Protein AF-A0A933J5Y5-F1 (afdb_monomer)

Radius of gyration: 17.49 Å; Cα contacts (8 Å, |Δi|>4): 242; chains: 1; bounding box: 45×33×48 Å

Sequence (173 aa):
MPFQEYDYITLGGTEFLDILDLAWIDRKLVLRVQSYETDAKRYQLAKQNELNLQTKGIAFHLVEGDIFDYQRQSCGKHIYFIDLEGTCRPKEYVPLFRNWFQQNIIRPNDFLLITSYLGRNPGWEKVLEPFDAEFRLLRLTSFVEKRKVYKRAHPLFVLHQALLKAGLEDELK

Secondary structure (DSSP, 8-state):
-----EEEEEE-SSTHHHHHHHHHH-GGGGSEEEEEE-SHHHHHHHHHHHHHHHHTT-EEEEEES-GGG-----SSEEEEEEEEES---HHHHHHHHHHHHHTTSS-TT-EEEEEEE-SS---HHHHHGGGHHHHHHTT--SHHHHHHHHHHHHHHHHHHHHHHHHT-GGGG-

Foldseek 3Di:
DPDLAEAEEEEFQPCLVVLVVVCVVPVSHQLHYEYEYQDPVSLVNRVVCCVVCVVVNGHYHYDNHDSLVDDDPDPHAYEYAAEAEAACFLVPCLVSLLVCVLNVVDDPPHHYHYHYDHPPCPDLCVNQVSCVVVCVVVVPDDSVVSVVCSVPCRVVSSNCSSCVVNVNPVVVD

Mean predicted aligned error: 5.25 Å

Nearest PDB structures (foldseek):
  3axs-assembly1_A  TM=5.925E-01  e=1.251E-02  Aquifex aeolicus
  6jlz-assembly1_D  TM=4.809E-01  e=8.742E-02  Schizosaccharomyces pombe 972h-
  5hto-assembly1_A  TM=4.429E-01  e=8.211E-02  Plasmodium vivax
  3gvi-assembly2_E  TM=4.511E-01  e=2.539E-01  Brucella abortus 2308
  6j9t-assembly1_A-2  TM=4.153E-01  e=1.667E+00  Lacticaseibacillus casei DSM 20011 = JCM 1134 = ATCC 393

Solvent-accessible surface area (backbone atoms only — not comparable to full-atom values): 9778 Å² total; per-residue (Å²): 125,87,79,78,55,32,39,24,37,29,51,50,47,70,50,64,59,57,51,51,54,44,37,70,76,44,49,60,55,39,43,33,31,40,28,17,23,73,52,71,69,42,38,56,5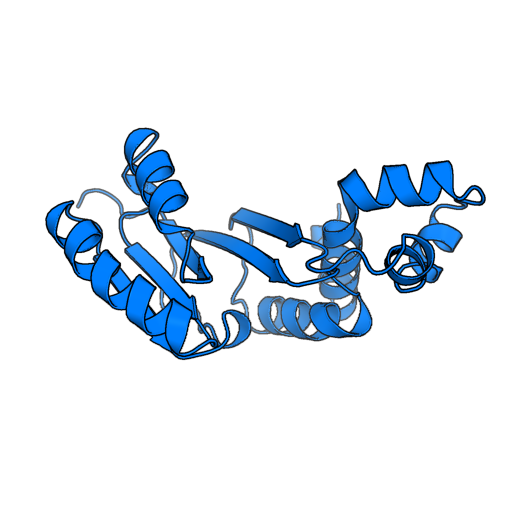1,33,60,64,48,41,59,63,39,44,78,70,70,24,50,66,45,84,42,86,35,60,57,88,73,67,72,73,87,68,92,62,36,40,37,38,41,44,76,38,80,35,68,70,39,42,89,69,46,19,63,54,50,18,47,32,50,70,67,58,52,58,54,93,85,44,46,81,47,75,48,59,41,58,79,76,80,76,49,70,64,73,68,44,58,72,45,51,69,60,35,53,76,70,67,52,82,51,71,68,55,48,53,57,48,44,80,74,41,41,60,54,58,22,51,54,52,10,32,52,74,52,72,42,60,76,79,75,112

pLDDT: mean 88.27, std 8.83, range [40.0, 97.25]

Structure (mmCIF, N/CA/C/O backbone):
data_AF-A0A933J5Y5-F1
#
_entry.id   AF-A0A933J5Y5-F1
#
loop_
_atom_site.group_PDB
_atom_site.id
_atom_site.type_symbol
_atom_site.label_atom_id
_atom_site.label_alt_id
_atom_site.label_comp_id
_atom_site.label_asym_id
_atom_site.label_entity_id
_atom_site.label_seq_id
_atom_site.pdbx_PDB_ins_code
_atom_site.Cartn_x
_atom_site.Cartn_y
_atom_site.Cartn_z
_atom_site.occupancy
_atom_site.B_iso_or_equiv
_atom_site.auth_seq_id
_atom_site.auth_comp_id
_atom_site.auth_asym_id
_atom_site.auth_atom_id
_atom_site.pdbx_PDB_model_num
ATOM 1 N N . MET A 1 1 ? -28.187 -1.640 15.068 1.00 40.00 1 MET A N 1
ATOM 2 C CA . MET A 1 1 ? -26.860 -1.060 15.375 1.00 40.00 1 MET A CA 1
ATOM 3 C C . MET A 1 1 ? -26.464 -0.198 14.188 1.00 40.00 1 MET A C 1
ATOM 5 O O . MET A 1 1 ? -26.772 -0.630 13.081 1.00 40.00 1 MET A O 1
ATOM 9 N N . PRO A 1 2 ? -25.875 1.000 14.346 1.00 48.16 2 PRO A N 1
ATOM 10 C CA . PRO A 1 2 ? -25.361 1.704 13.179 1.00 48.16 2 PRO A CA 1
ATOM 11 C C . PRO A 1 2 ? -24.244 0.830 12.597 1.00 48.16 2 PRO A C 1
ATOM 13 O O . PRO A 1 2 ? -23.324 0.445 13.313 1.00 48.16 2 PRO A O 1
ATOM 16 N N . PHE A 1 3 ? -24.420 0.405 11.348 1.00 48.50 3 PHE A N 1
ATOM 17 C CA . PHE A 1 3 ? -23.543 -0.545 10.674 1.00 48.50 3 PHE A CA 1
ATOM 18 C C . PHE A 1 3 ? -22.126 0.029 10.613 1.00 48.50 3 PHE A C 1
ATOM 20 O O . PHE A 1 3 ? -21.892 1.048 9.963 1.00 48.50 3 PHE A O 1
ATOM 27 N N . GLN A 1 4 ? -21.198 -0.610 11.325 1.00 61.66 4 GLN A N 1
ATOM 28 C CA . GLN A 1 4 ? -19.776 -0.384 11.134 1.00 61.66 4 GLN A CA 1
ATOM 29 C C . GLN A 1 4 ? -19.416 -0.980 9.771 1.00 61.66 4 GLN A C 1
ATOM 31 O O . GLN A 1 4 ? -19.513 -2.193 9.595 1.00 61.66 4 GLN A O 1
ATOM 36 N N . GLU A 1 5 ? -19.079 -0.136 8.799 1.00 73.25 5 GLU A N 1
ATOM 37 C CA . GLU A 1 5 ? -18.866 -0.604 7.427 1.00 73.25 5 GLU A CA 1
ATOM 38 C C . GLU A 1 5 ? -17.386 -0.876 7.122 1.00 73.25 5 GLU A C 1
ATOM 40 O O . GLU A 1 5 ? -17.095 -1.820 6.386 1.00 73.25 5 GLU A O 1
ATOM 45 N N . TYR A 1 6 ? -16.467 -0.121 7.744 1.00 86.44 6 TYR A N 1
ATOM 46 C CA . TYR A 1 6 ? -15.037 -0.169 7.433 1.00 86.44 6 TYR A CA 1
ATOM 47 C C . TYR A 1 6 ? -14.139 -0.257 8.678 1.00 86.44 6 TYR A C 1
ATOM 49 O O . TYR A 1 6 ? -14.444 0.327 9.723 1.00 86.44 6 TYR A O 1
ATOM 57 N N . ASP A 1 7 ? -13.023 -0.975 8.537 1.00 91.44 7 ASP A N 1
ATOM 58 C CA . ASP A 1 7 ? -11.825 -0.855 9.374 1.00 91.44 7 ASP A CA 1
ATOM 59 C C . ASP A 1 7 ? -10.720 -0.159 8.555 1.00 91.44 7 ASP A C 1
ATOM 61 O O . ASP A 1 7 ? -10.432 -0.554 7.422 1.00 91.44 7 ASP A O 1
ATOM 65 N N . TYR A 1 8 ? -10.107 0.885 9.110 1.00 93.31 8 TYR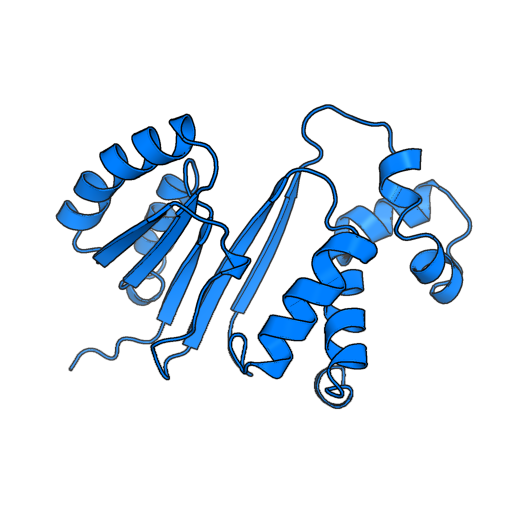 A N 1
ATOM 66 C CA . TYR A 1 8 ? -9.063 1.667 8.446 1.00 93.31 8 TYR A CA 1
ATOM 67 C C . TYR A 1 8 ? -7.683 1.234 8.942 1.00 93.31 8 TYR A C 1
ATOM 69 O O . TYR A 1 8 ? -7.361 1.399 10.119 1.00 93.31 8 TYR A O 1
ATOM 77 N N . ILE A 1 9 ? -6.866 0.669 8.060 1.00 94.50 9 ILE A N 1
ATOM 78 C CA . ILE A 1 9 ? -5.537 0.143 8.376 1.00 94.50 9 ILE A CA 1
ATOM 79 C C . ILE A 1 9 ? -4.498 1.047 7.724 1.00 94.50 9 ILE A C 1
ATOM 81 O O . ILE A 1 9 ? -4.528 1.241 6.511 1.00 94.50 9 ILE A O 1
ATOM 85 N N . THR A 1 10 ? -3.587 1.607 8.514 1.00 93.38 10 THR A N 1
ATOM 86 C CA . THR A 1 10 ? -2.637 2.614 8.029 1.00 93.38 10 THR A CA 1
ATOM 87 C C . THR A 1 10 ? -1.261 2.483 8.664 1.00 93.38 10 THR A C 1
ATOM 89 O O . THR A 1 10 ? -1.095 1.817 9.685 1.00 93.38 10 THR A O 1
ATOM 92 N N . LEU A 1 11 ? -0.266 3.135 8.070 1.00 88.50 11 LEU A N 1
ATOM 93 C CA . LEU A 1 11 ? 0.990 3.452 8.746 1.00 88.50 11 LEU A CA 1
ATOM 94 C C . LEU A 1 11 ? 0.781 4.646 9.699 1.00 88.50 11 LEU A C 1
ATOM 96 O O . LEU A 1 11 ? -0.272 5.292 9.658 1.00 88.50 11 LEU A O 1
ATOM 100 N N . GLY A 1 12 ? 1.685 4.818 10.661 1.00 75.44 12 GLY A N 1
ATOM 101 C CA . GLY A 1 12 ? 1.582 5.778 11.757 1.00 75.44 12 GLY A CA 1
ATOM 102 C C . GLY A 1 12 ? 2.599 6.908 11.686 1.00 75.44 12 GLY A C 1
ATOM 103 O O . GLY A 1 12 ? 3.592 6.838 10.981 1.00 75.44 12 GLY A O 1
ATOM 104 N N . GLY A 1 13 ? 2.338 7.974 12.446 1.00 63.16 13 GLY A N 1
ATOM 105 C CA . GLY A 1 13 ? 3.221 9.124 12.663 1.00 63.16 13 GLY A CA 1
ATOM 106 C C . GLY A 1 13 ? 2.657 10.448 12.143 1.00 63.16 13 GLY A C 1
ATOM 107 O O . GLY A 1 13 ? 2.637 11.431 12.888 1.00 63.16 13 GLY A O 1
ATOM 108 N N . THR A 1 14 ? 2.158 10.482 10.903 1.00 58.69 14 THR A N 1
ATOM 109 C CA . THR A 1 14 ? 1.770 11.729 10.204 1.00 58.69 14 THR A CA 1
ATOM 110 C C . THR A 1 14 ? 0.381 11.698 9.569 1.00 58.69 14 THR A C 1
ATOM 112 O O . THR A 1 14 ? -0.184 12.755 9.304 1.00 58.69 14 THR A O 1
ATOM 115 N N . GLU A 1 15 ? -0.219 10.519 9.427 1.00 74.25 15 GLU A N 1
ATOM 116 C CA . GLU A 1 15 ? -1.524 10.288 8.791 1.00 74.25 15 GLU A CA 1
ATOM 117 C C . GLU A 1 15 ? -2.709 10.700 9.689 1.00 74.25 15 GLU A C 1
ATOM 119 O O . GLU A 1 15 ? -3.874 10.500 9.353 1.00 74.25 15 GLU A O 1
ATOM 124 N N . PHE A 1 16 ? -2.443 11.293 10.859 1.00 78.88 16 PHE A N 1
ATOM 125 C CA . PHE A 1 16 ? -3.482 11.801 11.761 1.00 78.88 16 PHE A CA 1
ATOM 126 C C . PHE A 1 16 ? -4.393 12.817 11.067 1.00 78.88 16 PHE A C 1
ATOM 128 O O . PHE A 1 16 ? -5.605 12.795 11.281 1.00 78.88 16 PHE A O 1
ATOM 135 N N . LEU A 1 17 ? -3.820 13.703 10.245 1.00 80.06 17 LEU A N 1
ATOM 136 C CA . LEU A 1 17 ? -4.606 14.673 9.484 1.00 80.06 17 LEU A CA 1
ATOM 137 C C . LEU A 1 17 ? -5.478 13.970 8.444 1.00 80.06 17 LEU A C 1
ATOM 139 O O . LEU A 1 17 ? -6.664 14.268 8.380 1.00 80.06 17 LEU A O 1
ATOM 143 N N . ASP A 1 18 ? -4.947 12.962 7.750 1.00 83.50 18 ASP A N 1
ATOM 144 C CA . ASP A 1 18 ? -5.709 12.184 6.769 1.00 83.50 18 ASP A CA 1
ATOM 145 C C . ASP A 1 18 ? -6.904 11.474 7.421 1.00 83.50 18 ASP A C 1
ATOM 147 O O . ASP A 1 18 ? -8.015 11.502 6.895 1.00 83.50 18 ASP A O 1
ATOM 151 N N . ILE A 1 19 ? -6.719 10.902 8.618 1.00 86.44 19 ILE A N 1
ATOM 152 C CA . ILE A 1 19 ? -7.808 10.284 9.394 1.00 86.44 19 ILE A CA 1
ATOM 153 C C . ILE A 1 19 ? -8.884 11.317 9.746 1.00 86.44 19 ILE A C 1
ATOM 155 O O . ILE A 1 19 ? -10.078 11.020 9.670 1.00 86.44 19 ILE A O 1
ATOM 159 N N . LEU A 1 20 ? -8.490 12.526 10.152 1.00 85.88 20 LEU A N 1
ATOM 160 C CA . LEU A 1 20 ? -9.439 13.586 10.492 1.00 85.88 20 LEU A CA 1
ATOM 161 C C . LEU A 1 20 ? -10.176 14.130 9.270 1.00 85.88 20 LEU A C 1
ATOM 163 O O . LEU A 1 20 ? -11.382 14.367 9.356 1.00 85.88 20 LEU A O 1
ATOM 167 N N . ASP A 1 21 ? -9.475 14.305 8.157 1.00 86.56 21 ASP A N 1
ATOM 168 C CA . ASP A 1 21 ? -10.049 14.776 6.902 1.00 86.56 21 ASP A CA 1
ATOM 169 C C . ASP A 1 21 ? -11.047 13.744 6.363 1.00 86.56 21 ASP A C 1
ATOM 171 O O . ASP A 1 21 ? -12.174 14.091 6.002 1.00 86.56 21 ASP A O 1
ATOM 175 N N . LEU A 1 22 ? -10.706 12.452 6.424 1.00 86.19 22 LEU A N 1
ATOM 176 C CA . LEU A 1 22 ? -11.635 11.365 6.111 1.00 86.19 22 LEU A CA 1
ATOM 177 C C . LEU A 1 22 ? -12.834 11.340 7.063 1.00 86.19 22 LEU A C 1
ATOM 179 O O . LEU A 1 22 ? -13.965 11.196 6.602 1.00 86.19 22 LEU A O 1
ATOM 183 N N . ALA A 1 23 ? -12.622 11.530 8.371 1.00 86.50 23 ALA A N 1
ATOM 184 C CA . ALA A 1 23 ? -13.710 11.593 9.349 1.00 86.50 23 ALA A CA 1
ATOM 185 C C . ALA A 1 23 ? -14.681 12.752 9.080 1.00 86.50 23 ALA A C 1
ATOM 187 O O . ALA A 1 23 ? -15.871 12.640 9.388 1.00 86.50 23 ALA A O 1
ATOM 188 N N . TRP A 1 24 ? -14.169 13.867 8.551 1.00 86.25 24 TRP A N 1
ATOM 189 C CA . TRP A 1 24 ? -14.964 15.028 8.164 1.00 86.25 24 TRP A CA 1
ATOM 190 C C . TRP A 1 24 ? -15.808 14.754 6.912 1.00 86.25 24 TRP A C 1
ATOM 192 O O . TRP A 1 24 ? -16.966 15.169 6.873 1.00 86.25 24 TRP A O 1
ATOM 202 N N . ILE A 1 25 ? -15.267 14.020 5.931 1.00 86.69 25 ILE A N 1
ATOM 203 C CA . ILE A 1 25 ? -15.991 13.611 4.715 1.00 86.69 25 ILE A CA 1
ATOM 204 C C . ILE A 1 25 ? -17.071 12.571 5.046 1.00 86.69 25 ILE A C 1
ATOM 206 O O . ILE A 1 25 ? -18.248 12.783 4.758 1.00 86.69 25 ILE A O 1
ATOM 210 N N . ASP A 1 26 ? -16.677 11.446 5.648 1.00 87.62 26 ASP A N 1
ATOM 211 C CA . ASP A 1 26 ? -17.585 10.409 6.135 1.00 87.62 26 ASP A CA 1
ATOM 212 C C . ASP A 1 26 ? -16.968 9.678 7.330 1.00 87.62 26 ASP A C 1
ATOM 214 O O . ASP A 1 26 ? -16.061 8.847 7.223 1.00 87.62 26 ASP A O 1
ATOM 218 N N . ARG A 1 27 ? -17.544 9.939 8.502 1.00 85.25 27 ARG A N 1
ATOM 219 C CA . ARG A 1 27 ? -17.096 9.370 9.771 1.00 85.25 27 ARG A CA 1
ATOM 220 C C . ARG A 1 27 ? -17.115 7.842 9.798 1.00 85.25 27 ARG A C 1
ATOM 222 O O . ARG A 1 27 ? -16.357 7.261 10.570 1.00 85.25 27 ARG A O 1
ATOM 229 N N . LYS A 1 28 ? -17.947 7.179 8.986 1.00 87.19 28 LYS A N 1
ATOM 230 C CA . LYS A 1 28 ? -18.042 5.708 8.944 1.00 87.19 28 LYS A CA 1
ATOM 231 C C . LYS A 1 28 ? -16.776 5.038 8.411 1.00 87.19 28 LYS A C 1
ATOM 233 O O . LYS A 1 28 ? -16.561 3.870 8.725 1.00 87.19 28 LYS A O 1
ATOM 238 N N . LEU A 1 29 ? -15.954 5.759 7.645 1.00 87.56 29 LEU A N 1
ATOM 239 C CA . LEU A 1 29 ? -14.729 5.233 7.033 1.00 87.56 29 LEU A CA 1
ATOM 240 C C . LEU A 1 29 ? -13.610 4.992 8.053 1.00 87.56 29 LEU A C 1
ATOM 242 O O . LEU A 1 29 ? -12.733 4.172 7.813 1.00 87.56 29 LEU A O 1
ATOM 246 N N . VAL A 1 30 ? -13.644 5.702 9.184 1.00 87.25 30 VAL A N 1
ATOM 247 C CA . VAL A 1 30 ? -12.551 5.745 10.170 1.00 87.25 30 VAL A CA 1
ATOM 248 C C . VAL A 1 30 ? -13.046 5.548 11.604 1.00 87.25 30 VAL A C 1
ATOM 250 O O . VAL A 1 30 ? -12.415 5.999 12.554 1.00 87.25 30 VAL A O 1
ATOM 253 N N . LEU A 1 31 ? -14.188 4.876 11.803 1.00 82.94 31 LEU A N 1
ATOM 254 C CA . LEU A 1 31 ? -14.685 4.577 13.157 1.00 82.94 31 LEU A CA 1
ATOM 255 C C . LEU A 1 31 ? -13.713 3.699 13.948 1.00 82.94 31 LEU A C 1
ATOM 257 O O . LEU A 1 31 ? -13.613 3.848 15.167 1.00 82.94 31 LEU A O 1
ATOM 261 N N . ARG A 1 32 ? -13.014 2.796 13.254 1.00 89.00 32 ARG A N 1
ATOM 262 C CA . ARG A 1 32 ? -11.955 1.950 13.796 1.00 89.00 32 ARG A CA 1
ATOM 263 C C . ARG A 1 32 ? -10.719 2.088 12.932 1.00 89.00 32 ARG A C 1
ATOM 265 O O . ARG A 1 32 ? -10.765 1.818 11.736 1.00 89.00 32 ARG A O 1
ATOM 272 N N . VAL A 1 33 ? -9.639 2.528 13.559 1.00 91.75 33 VAL A N 1
ATOM 273 C CA . VAL A 1 33 ? -8.352 2.754 12.918 1.00 91.75 33 VAL A CA 1
ATOM 274 C C . VAL A 1 33 ? -7.310 1.898 13.613 1.00 91.75 33 VAL A C 1
ATOM 276 O O . VAL A 1 33 ? -7.192 1.940 14.837 1.00 91.75 33 VAL A O 1
ATOM 279 N N . GLN A 1 34 ? -6.532 1.159 12.834 1.00 93.44 34 GLN A N 1
ATOM 280 C CA . GLN A 1 34 ? -5.341 0.477 13.307 1.00 93.44 34 GLN A CA 1
ATOM 281 C C . GLN A 1 34 ? -4.133 1.026 12.559 1.00 93.44 34 GLN A C 1
ATOM 283 O O . GLN A 1 34 ? -4.083 0.987 11.331 1.00 93.44 34 GLN A O 1
ATOM 288 N N . SER A 1 35 ? -3.189 1.582 13.308 1.00 93.75 35 SER A N 1
ATOM 289 C CA . SER A 1 35 ? -2.025 2.273 12.766 1.00 93.75 35 SER A CA 1
ATOM 290 C C . SER A 1 35 ? -0.745 1.563 13.188 1.00 93.75 35 SER A C 1
ATOM 292 O O . SER A 1 35 ? -0.632 1.137 14.336 1.00 93.75 35 SER A O 1
ATOM 294 N N . TYR A 1 36 ? 0.196 1.432 12.260 1.00 93.81 36 TYR A N 1
ATOM 295 C CA . TYR A 1 36 ? 1.452 0.709 12.438 1.00 93.81 36 TYR A CA 1
ATOM 296 C C . TYR A 1 36 ? 2.649 1.635 12.300 1.00 93.81 36 TYR A C 1
ATOM 298 O O . TYR A 1 36 ? 2.731 2.399 11.344 1.00 93.81 36 TYR A O 1
ATOM 306 N N . GLU A 1 37 ? 3.600 1.553 13.222 1.00 92.88 37 GLU A N 1
ATOM 307 C CA . GLU A 1 37 ? 4.825 2.340 13.146 1.00 92.88 37 GLU A CA 1
ATOM 308 C C . GLU A 1 37 ? 6.029 1.548 13.663 1.00 92.88 37 GLU A C 1
ATOM 310 O O . GLU A 1 37 ? 5.971 0.926 14.723 1.00 92.88 37 GLU A O 1
ATOM 315 N N . THR A 1 38 ? 7.129 1.601 12.912 1.00 91.62 38 THR A N 1
ATOM 316 C CA . THR A 1 38 ? 8.396 0.927 13.228 1.00 91.62 38 THR A CA 1
ATOM 317 C C . THR A 1 38 ? 9.454 1.896 13.760 1.00 91.62 38 THR A C 1
ATOM 319 O O . THR A 1 38 ? 10.338 1.489 14.514 1.00 91.62 38 THR A O 1
ATOM 322 N N . ASP A 1 39 ? 9.378 3.185 13.413 1.00 90.69 39 ASP A N 1
ATOM 323 C CA . ASP A 1 39 ? 10.262 4.216 13.946 1.00 90.69 39 ASP A CA 1
ATOM 324 C C . ASP A 1 39 ? 9.811 4.645 15.345 1.00 90.69 39 ASP A C 1
ATOM 326 O O . ASP A 1 39 ? 8.746 5.234 15.548 1.00 90.69 39 ASP A O 1
ATOM 330 N N . ALA A 1 40 ? 10.679 4.420 16.331 1.00 90.75 40 ALA A N 1
ATOM 331 C CA . ALA A 1 40 ? 10.380 4.709 17.728 1.00 90.75 40 ALA A CA 1
ATOM 332 C C . ALA A 1 40 ? 9.990 6.179 17.983 1.00 90.75 40 ALA A C 1
ATOM 334 O O . ALA A 1 40 ? 9.175 6.447 18.865 1.00 90.75 40 ALA A O 1
ATOM 335 N N . LYS A 1 41 ? 10.541 7.155 17.242 1.00 89.25 41 LYS A N 1
ATOM 336 C CA . LYS A 1 41 ? 10.209 8.576 17.450 1.00 89.25 41 LYS A CA 1
ATOM 337 C C . LYS A 1 41 ? 8.828 8.900 16.894 1.00 89.25 41 LYS A C 1
ATOM 339 O O . LYS A 1 41 ? 8.039 9.542 17.590 1.00 89.25 41 LYS A O 1
ATOM 344 N N . ARG A 1 42 ? 8.523 8.451 15.675 1.00 88.38 42 ARG A N 1
ATOM 345 C CA . ARG A 1 42 ? 7.190 8.594 15.076 1.00 88.38 42 ARG A CA 1
ATOM 346 C C . ARG A 1 42 ? 6.133 7.846 15.887 1.00 88.38 42 ARG A C 1
ATOM 348 O O . ARG A 1 42 ? 5.045 8.383 16.076 1.00 88.38 42 ARG A O 1
ATOM 355 N N . TYR A 1 43 ? 6.472 6.695 16.469 1.00 91.00 43 TYR A N 1
ATOM 356 C CA . TYR A 1 43 ? 5.563 5.939 17.331 1.00 91.00 43 TYR A CA 1
ATOM 357 C C . TYR A 1 43 ? 5.169 6.748 18.574 1.00 91.00 43 TYR A C 1
ATOM 359 O O . TYR A 1 43 ? 3.988 6.865 18.900 1.00 91.00 43 TYR A O 1
ATOM 367 N N . GLN A 1 44 ? 6.139 7.392 19.239 1.00 88.94 44 GLN A N 1
ATOM 368 C CA . GLN A 1 44 ? 5.839 8.274 20.375 1.00 88.94 44 GLN A CA 1
ATOM 369 C C . GLN A 1 44 ? 4.957 9.466 19.975 1.00 88.94 44 GLN A C 1
ATOM 371 O O . GLN A 1 44 ? 4.067 9.844 20.739 1.00 88.94 44 GLN A O 1
ATOM 376 N N . LEU A 1 45 ? 5.163 10.043 18.786 1.00 87.25 45 LEU A N 1
ATOM 377 C CA . LEU A 1 45 ? 4.303 11.110 18.259 1.00 87.25 45 LEU A CA 1
ATOM 378 C C . LEU A 1 45 ? 2.878 10.604 17.982 1.00 87.25 45 LEU A C 1
ATOM 380 O O . LEU A 1 45 ? 1.905 11.234 18.396 1.00 87.25 45 LEU A O 1
ATOM 384 N N . ALA A 1 46 ? 2.736 9.441 17.344 1.00 88.31 46 ALA A N 1
ATOM 385 C CA . ALA A 1 46 ? 1.441 8.821 17.075 1.00 88.31 46 ALA A CA 1
ATOM 386 C C . ALA A 1 46 ? 0.677 8.503 18.372 1.00 88.31 46 ALA A C 1
ATOM 388 O O . ALA A 1 46 ? -0.527 8.745 18.454 1.00 88.31 46 ALA A O 1
ATOM 389 N N . LYS A 1 47 ? 1.380 8.064 19.423 1.00 88.69 47 LYS A N 1
ATOM 390 C CA . LYS A 1 47 ? 0.794 7.800 20.744 1.00 88.69 47 LYS A CA 1
ATOM 391 C C . LYS A 1 47 ? 0.220 9.055 21.406 1.00 88.69 47 LYS A C 1
ATOM 393 O O . LYS A 1 47 ? -0.807 8.989 22.073 1.00 88.69 47 LYS A O 1
ATOM 398 N N . GLN A 1 48 ? 0.843 10.218 21.214 1.00 85.69 48 GLN A N 1
ATOM 399 C CA . GLN A 1 48 ? 0.281 11.489 21.696 1.00 85.69 48 GLN A CA 1
ATOM 400 C C . GLN A 1 48 ? -1.008 11.857 20.944 1.00 85.69 48 GLN A C 1
ATOM 402 O O . GLN A 1 48 ? -1.945 12.397 21.532 1.00 85.69 48 GLN A O 1
ATOM 407 N N . ASN A 1 49 ? -1.074 11.525 19.654 1.00 84.62 49 ASN A N 1
ATOM 408 C CA . ASN A 1 49 ? -2.223 11.807 18.795 1.00 84.62 49 ASN A CA 1
ATOM 409 C C . ASN A 1 49 ? -3.402 10.841 18.996 1.00 84.62 49 ASN A C 1
ATOM 411 O O . ASN A 1 49 ? -4.544 11.221 18.732 1.00 84.62 49 ASN A O 1
ATOM 415 N N . GLU A 1 50 ? -3.161 9.635 19.511 1.00 87.38 50 GLU A N 1
ATOM 416 C CA . GLU A 1 50 ? -4.203 8.658 19.851 1.00 87.38 50 GLU A CA 1
ATOM 417 C C . GLU A 1 50 ? -5.282 9.261 20.764 1.00 87.38 50 GLU A C 1
ATOM 419 O O . GLU A 1 50 ? -6.474 9.159 20.466 1.00 87.38 50 GLU A O 1
ATOM 424 N N . LEU A 1 51 ? -4.884 9.978 21.822 1.00 82.50 51 LEU A N 1
ATOM 425 C CA . LEU A 1 51 ? -5.821 10.620 22.751 1.00 82.50 51 LEU A CA 1
ATOM 426 C C . LEU A 1 51 ? -6.719 11.652 22.041 1.00 82.50 51 LEU A C 1
ATOM 428 O O . LEU A 1 51 ? -7.919 11.756 22.312 1.00 82.50 51 LEU A O 1
ATOM 432 N N . ASN A 1 52 ? -6.158 12.387 21.079 1.00 85.12 52 ASN A N 1
ATOM 433 C CA . ASN A 1 52 ? -6.899 13.365 20.283 1.00 85.12 52 ASN A CA 1
ATOM 434 C C . ASN A 1 52 ? -7.919 12.701 19.341 1.00 85.12 52 ASN A C 1
ATOM 436 O O . ASN A 1 52 ? -8.975 13.278 19.090 1.00 85.12 52 ASN A O 1
ATOM 440 N N . LEU A 1 53 ? -7.641 11.500 18.821 1.00 86.44 53 LEU A N 1
ATOM 441 C CA . LEU A 1 53 ? -8.610 10.738 18.020 1.00 86.44 53 LEU A CA 1
ATOM 442 C C . LEU A 1 53 ? -9.708 10.132 18.899 1.00 86.44 53 LEU A C 1
ATOM 444 O O . LEU A 1 53 ? -10.893 10.237 18.573 1.00 86.44 53 LEU A O 1
ATOM 448 N N . GLN A 1 54 ? -9.337 9.577 20.053 1.00 86.69 54 GLN A N 1
ATOM 449 C CA . GLN A 1 54 ? -10.284 8.970 20.987 1.00 86.69 54 GLN A CA 1
ATOM 450 C C . GLN A 1 54 ? -11.295 9.990 21.533 1.00 86.69 54 GLN A C 1
ATOM 452 O O . GLN A 1 54 ? -12.492 9.706 21.576 1.00 86.69 54 GLN A O 1
ATOM 457 N N . THR A 1 55 ? -10.863 11.215 21.857 1.00 86.88 55 THR A N 1
ATOM 458 C CA . THR A 1 55 ? -11.776 12.306 22.270 1.00 86.88 55 THR A CA 1
ATOM 459 C C . THR A 1 55 ? -12.748 12.729 21.165 1.00 86.88 55 THR A C 1
ATOM 461 O O . THR A 1 55 ? -13.846 13.206 21.449 1.00 86.88 55 THR A O 1
ATOM 464 N N . LYS A 1 56 ? -12.396 12.490 19.897 1.00 85.25 56 LYS A N 1
ATOM 465 C CA . LYS A 1 56 ? -13.271 12.671 18.731 1.00 85.25 56 LYS A CA 1
ATOM 466 C C . LYS A 1 56 ? -14.114 11.430 18.424 1.00 85.25 56 LYS A C 1
ATOM 468 O O . LYS A 1 56 ? -14.773 11.381 17.387 1.00 85.25 56 LYS A O 1
ATOM 473 N N . GLY A 1 57 ? -14.142 10.434 19.310 1.00 86.81 57 GLY A N 1
ATOM 474 C CA . GLY A 1 57 ? -14.938 9.215 19.165 1.00 86.81 57 GLY A CA 1
ATOM 475 C C . GLY A 1 57 ? -14.451 8.280 18.057 1.00 86.81 57 GLY A C 1
ATOM 476 O O . GLY A 1 57 ? -15.259 7.537 17.508 1.00 86.81 57 GLY A O 1
ATOM 477 N N . ILE A 1 58 ? -13.169 8.354 17.695 1.00 88.06 58 ILE A N 1
ATOM 478 C CA . ILE A 1 58 ? -12.513 7.420 16.777 1.00 88.06 58 ILE A CA 1
ATOM 479 C C . ILE A 1 58 ? -11.796 6.371 17.625 1.00 88.06 58 ILE A C 1
ATOM 481 O O . ILE A 1 58 ? -10.944 6.712 18.448 1.00 88.06 58 ILE A O 1
ATOM 485 N N . ALA A 1 59 ? -12.141 5.096 17.444 1.00 88.88 59 ALA A N 1
ATOM 486 C CA . ALA A 1 59 ? -11.432 4.008 18.101 1.00 88.88 59 ALA A CA 1
ATOM 487 C C . ALA A 1 59 ? -10.105 3.779 17.368 1.00 88.88 59 ALA A C 1
ATOM 489 O O . ALA A 1 59 ? -10.069 3.154 16.311 1.00 88.88 59 ALA A O 1
ATOM 490 N N . PHE A 1 60 ? -9.028 4.328 17.920 1.00 89.94 60 PHE A N 1
ATOM 491 C CA . PHE A 1 60 ? -7.679 4.216 17.376 1.00 89.94 60 PHE A CA 1
ATOM 492 C C . PHE A 1 60 ? -6.878 3.179 18.162 1.00 89.94 60 PHE A C 1
ATOM 494 O O . PHE A 1 60 ? -6.932 3.172 19.391 1.00 89.94 60 PHE A O 1
ATOM 501 N N . HIS A 1 61 ? -6.152 2.319 17.452 1.00 91.12 61 HIS A N 1
ATOM 502 C CA . HIS A 1 61 ? -5.214 1.363 18.022 1.00 91.12 61 HIS A CA 1
ATOM 503 C C . HIS A 1 61 ? -3.854 1.506 17.338 1.00 91.12 61 HIS A C 1
ATOM 505 O O . HIS A 1 61 ? -3.724 1.243 16.142 1.00 91.12 61 HIS A O 1
ATOM 511 N N . LEU A 1 62 ? -2.850 1.931 18.101 1.00 91.94 62 LEU A N 1
ATOM 512 C CA . LEU A 1 62 ? -1.473 2.026 17.630 1.00 91.94 62 LEU A CA 1
ATOM 513 C C . LEU A 1 62 ? -0.716 0.725 17.916 1.00 91.94 62 LEU A C 1
ATOM 515 O O . LEU A 1 62 ? -0.744 0.226 19.042 1.00 91.94 62 LEU A O 1
ATOM 519 N N . VAL A 1 63 ? -0.009 0.213 16.914 1.00 92.88 63 VAL A N 1
ATOM 520 C CA . VAL A 1 63 ? 0.822 -0.990 16.995 1.00 92.88 63 VAL A CA 1
ATOM 521 C C . VAL A 1 63 ? 2.264 -0.627 16.654 1.00 92.88 63 VAL A C 1
ATOM 523 O O . VAL A 1 63 ? 2.531 -0.004 15.628 1.00 92.88 63 VAL A O 1
ATOM 526 N N . GLU A 1 64 ? 3.200 -1.007 17.523 1.00 93.25 64 GLU A N 1
ATOM 527 C CA . GLU A 1 64 ? 4.635 -0.899 17.244 1.00 93.25 64 GLU A CA 1
ATOM 528 C C . GLU A 1 64 ? 5.037 -2.101 16.382 1.00 93.25 64 GLU A C 1
ATOM 530 O O . GLU A 1 64 ? 5.061 -3.233 16.867 1.00 93.25 64 GLU A O 1
ATOM 535 N N . GLY A 1 65 ? 5.263 -1.878 15.090 1.00 93.00 65 GLY A N 1
ATOM 536 C CA . GLY A 1 65 ? 5.464 -2.948 14.115 1.00 93.00 65 GLY A CA 1
ATOM 537 C C . GLY A 1 65 ? 5.227 -2.502 12.677 1.00 93.00 65 GLY A C 1
ATOM 538 O O . GLY A 1 65 ? 4.871 -1.351 12.418 1.00 93.00 65 GLY A O 1
ATOM 539 N N . ASP A 1 66 ? 5.436 -3.421 11.737 1.00 92.69 66 ASP A N 1
ATOM 540 C CA . ASP A 1 66 ? 5.226 -3.166 10.314 1.00 92.69 66 ASP A CA 1
ATOM 541 C C . ASP A 1 66 ? 3.747 -3.372 9.958 1.00 92.69 66 ASP A C 1
ATOM 543 O O . ASP A 1 66 ? 3.099 -4.293 10.460 1.00 92.69 66 ASP A O 1
ATOM 547 N N . ILE A 1 67 ? 3.192 -2.538 9.072 1.00 94.19 67 ILE A N 1
ATOM 548 C CA . ILE A 1 67 ? 1.811 -2.710 8.604 1.00 94.19 67 ILE A CA 1
ATOM 549 C C . ILE A 1 67 ? 1.585 -4.106 8.037 1.00 94.19 67 ILE A C 1
ATOM 551 O O . ILE A 1 67 ? 0.524 -4.672 8.276 1.00 94.19 67 ILE A O 1
ATOM 555 N N . PHE A 1 68 ? 2.577 -4.693 7.359 1.00 95.12 68 PHE A N 1
ATOM 556 C CA . PHE A 1 68 ? 2.495 -6.025 6.766 1.00 95.12 68 PHE A CA 1
ATOM 557 C C . PHE A 1 68 ? 2.369 -7.161 7.794 1.00 95.12 68 PHE A C 1
ATOM 559 O O . PHE A 1 68 ? 1.958 -8.260 7.410 1.00 95.12 68 PHE A O 1
ATOM 566 N N . ASP A 1 69 ? 2.594 -6.888 9.085 1.00 94.12 69 ASP A N 1
ATOM 567 C CA . ASP A 1 69 ? 2.307 -7.808 10.193 1.00 94.12 69 ASP A CA 1
ATOM 568 C C . ASP A 1 69 ? 0.810 -7.851 10.557 1.00 94.12 69 ASP A C 1
ATOM 570 O O . ASP A 1 69 ? 0.385 -8.674 11.376 1.00 94.12 69 ASP A O 1
ATOM 574 N N . TYR A 1 70 ? -0.015 -6.983 9.957 1.00 95.50 70 TYR A N 1
ATOM 575 C CA . TYR A 1 70 ? -1.453 -6.942 10.197 1.00 95.50 70 TYR A CA 1
ATOM 576 C C . TYR A 1 70 ? -2.125 -8.290 9.948 1.00 95.50 70 TYR A C 1
ATOM 578 O O . TYR A 1 70 ? -1.977 -8.919 8.902 1.00 95.50 70 TYR A O 1
ATOM 586 N N . GLN A 1 71 ? -2.934 -8.694 10.924 1.00 94.25 71 GLN A N 1
ATOM 587 C CA . GLN A 1 71 ? -3.797 -9.861 10.845 1.00 94.25 71 GLN A CA 1
ATOM 588 C C . GLN A 1 71 ? -5.244 -9.396 10.854 1.00 94.25 71 GLN A C 1
ATOM 590 O O . GLN A 1 71 ? -5.681 -8.685 11.762 1.00 94.25 71 GLN A O 1
ATOM 595 N N . ARG A 1 72 ? -6.002 -9.816 9.841 1.00 92.69 72 ARG A N 1
ATOM 596 C CA . ARG A 1 72 ? -7.404 -9.429 9.697 1.00 92.69 72 ARG A CA 1
ATOM 597 C C . ARG A 1 72 ? -8.246 -10.065 10.798 1.00 92.69 72 ARG A C 1
ATOM 599 O O . ARG A 1 72 ? -8.404 -11.281 10.837 1.00 92.69 72 ARG A O 1
ATOM 606 N N . GLN A 1 73 ? -8.818 -9.240 11.671 1.00 88.50 73 GLN A N 1
ATOM 607 C CA . GLN A 1 73 ? -9.649 -9.710 12.790 1.00 88.50 73 GLN A CA 1
ATOM 608 C C . GLN A 1 73 ? -11.150 -9.637 12.496 1.00 88.50 73 GLN A C 1
ATOM 610 O O . GLN A 1 73 ? -11.937 -10.344 13.124 1.00 88.50 73 GLN A O 1
ATOM 615 N N . SER A 1 74 ? -11.566 -8.781 11.558 1.00 87.56 74 SER A N 1
ATOM 616 C CA . SER A 1 74 ? -12.977 -8.550 11.257 1.00 87.56 74 SER A CA 1
ATOM 617 C C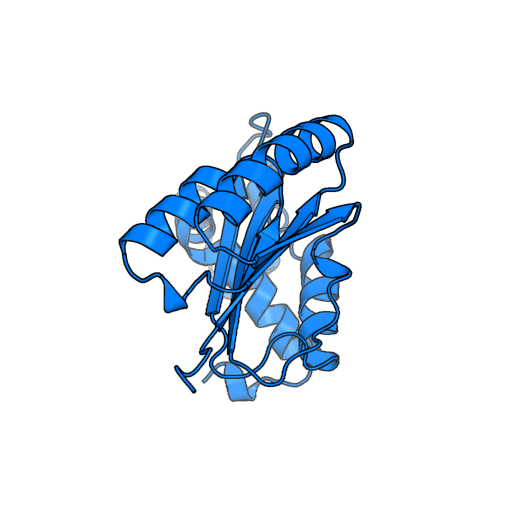 . SER A 1 74 ? -13.383 -9.105 9.888 1.00 87.56 74 SER A C 1
ATOM 619 O O . SER A 1 74 ? -12.583 -9.264 8.958 1.00 87.56 74 SER A O 1
ATOM 621 N N . CYS A 1 75 ? -14.676 -9.402 9.754 1.00 84.94 75 CYS A N 1
ATOM 622 C CA . CYS A 1 75 ? -15.278 -9.776 8.475 1.00 84.94 75 CYS A CA 1
ATOM 623 C C . CYS A 1 75 ? -15.683 -8.558 7.627 1.00 84.94 75 CYS A C 1
ATOM 625 O O . CYS A 1 75 ? -16.099 -8.749 6.489 1.00 84.94 75 CYS A O 1
ATOM 627 N N . GLY A 1 76 ? -15.569 -7.336 8.162 1.00 87.12 76 GLY A N 1
ATOM 628 C CA . GLY A 1 76 ? -15.963 -6.102 7.480 1.00 87.12 76 GLY A CA 1
ATOM 629 C C . GLY A 1 76 ? -15.074 -5.763 6.284 1.00 87.12 76 GLY A C 1
ATOM 630 O O . GLY A 1 76 ? -14.087 -6.455 6.003 1.00 87.12 76 GLY A O 1
ATOM 631 N N . LYS A 1 77 ? -15.429 -4.691 5.572 1.00 91.06 77 LYS A N 1
ATOM 632 C CA . LYS A 1 77 ? -14.566 -4.124 4.531 1.00 91.06 77 LYS A CA 1
ATOM 633 C C . LYS A 1 77 ? -13.410 -3.382 5.188 1.00 91.06 77 LYS A C 1
ATOM 635 O O . LYS A 1 77 ? -13.553 -2.860 6.291 1.00 91.06 77 LYS A O 1
ATOM 640 N N . HIS A 1 78 ? -12.275 -3.343 4.516 1.00 93.88 78 HIS A N 1
ATOM 641 C CA . HIS A 1 78 ? -11.097 -2.637 4.995 1.00 93.88 78 HIS A CA 1
ATOM 642 C C . HIS A 1 78 ? -10.689 -1.553 4.006 1.00 93.88 78 HIS A C 1
ATOM 644 O O . HIS A 1 78 ? -10.851 -1.695 2.793 1.00 93.88 78 HIS A O 1
ATOM 650 N N . ILE A 1 79 ? -10.160 -0.463 4.547 1.00 94.06 79 ILE A N 1
ATOM 651 C CA . ILE A 1 79 ? -9.467 0.570 3.789 1.00 94.06 79 ILE A CA 1
ATOM 652 C C . ILE A 1 79 ? -8.013 0.510 4.235 1.00 94.06 79 ILE A C 1
ATOM 654 O O . ILE A 1 79 ? -7.710 0.795 5.389 1.00 94.06 79 ILE A O 1
ATOM 658 N N . TYR A 1 80 ? -7.127 0.112 3.333 1.00 94.44 80 TYR A N 1
ATOM 659 C CA . TYR A 1 80 ? -5.690 0.078 3.558 1.00 94.44 80 TYR A CA 1
ATOM 660 C C . TYR A 1 80 ? -5.069 1.345 2.985 1.00 94.44 80 TYR A C 1
ATOM 662 O O . TYR A 1 80 ? -5.112 1.548 1.770 1.00 94.44 80 TYR A O 1
ATOM 670 N N . PHE A 1 81 ? -4.471 2.171 3.837 1.00 93.19 81 PHE A N 1
ATOM 671 C CA . PHE A 1 81 ? -3.648 3.298 3.419 1.00 93.19 81 PHE A CA 1
ATOM 672 C C . PHE A 1 81 ? -2.176 3.008 3.716 1.00 93.19 81 PHE A C 1
ATOM 674 O O . PHE A 1 81 ? -1.761 2.910 4.866 1.00 93.19 81 PHE A O 1
ATOM 681 N N . ILE A 1 82 ? -1.390 2.798 2.665 1.00 92.12 82 ILE A N 1
ATOM 682 C CA . ILE A 1 82 ? -0.020 2.295 2.755 1.00 92.12 82 ILE A CA 1
ATOM 683 C C . ILE A 1 82 ? 0.915 3.326 2.124 1.00 92.12 82 ILE A C 1
ATOM 685 O O . ILE A 1 82 ? 1.121 3.315 0.909 1.00 92.12 82 ILE A O 1
ATOM 689 N N . ASP A 1 83 ? 1.473 4.213 2.947 1.00 88.38 83 ASP A N 1
ATOM 690 C CA . ASP A 1 83 ? 2.472 5.197 2.524 1.00 88.38 83 ASP A CA 1
ATOM 691 C C . ASP A 1 83 ? 3.906 4.675 2.693 1.00 88.38 83 ASP A C 1
ATOM 693 O O . ASP A 1 83 ? 4.490 4.689 3.773 1.00 88.38 83 ASP A O 1
ATOM 697 N N . LEU A 1 84 ? 4.474 4.162 1.604 1.00 87.56 84 LEU A N 1
ATOM 698 C CA . LEU A 1 84 ? 5.767 3.484 1.609 1.00 87.56 84 LEU A CA 1
ATOM 699 C C . LEU A 1 84 ? 6.935 4.467 1.465 1.00 87.56 84 LEU A C 1
ATOM 701 O O . LEU A 1 84 ? 7.012 5.239 0.504 1.00 87.56 84 LEU A O 1
ATOM 705 N N . GLU A 1 85 ? 7.928 4.363 2.346 1.00 82.94 85 GLU A N 1
ATOM 706 C CA . GLU A 1 85 ? 9.205 5.038 2.127 1.00 82.94 85 GLU A CA 1
ATOM 707 C C . GLU A 1 85 ? 9.976 4.390 0.964 1.00 82.94 85 GLU A C 1
ATOM 709 O O . GLU A 1 85 ? 10.128 3.173 0.870 1.00 82.94 85 GLU A O 1
ATOM 714 N N . GLY A 1 86 ? 10.517 5.220 0.074 1.00 84.00 86 GLY A N 1
ATOM 715 C CA . GLY A 1 86 ? 11.321 4.793 -1.062 1.00 84.00 86 GLY A CA 1
ATOM 716 C C . GLY A 1 86 ? 10.492 4.543 -2.319 1.00 84.00 86 GLY A C 1
ATOM 717 O O . GLY A 1 86 ? 9.629 5.334 -2.697 1.00 84.00 86 GLY A O 1
ATOM 718 N N . THR A 1 87 ? 10.832 3.480 -3.045 1.00 83.38 87 THR A N 1
ATOM 719 C CA . THR A 1 87 ? 10.071 3.044 -4.220 1.00 83.38 87 THR A CA 1
ATOM 720 C C . THR A 1 87 ? 9.315 1.777 -3.857 1.00 83.38 87 THR A C 1
ATOM 722 O O . THR A 1 87 ? 9.872 0.924 -3.177 1.00 83.38 87 THR A O 1
ATOM 725 N N . CYS A 1 88 ? 8.070 1.613 -4.318 1.00 89.69 88 CYS A N 1
ATOM 726 C CA . CYS A 1 88 ? 7.328 0.354 -4.149 1.00 89.69 88 CYS A CA 1
ATOM 727 C C . CYS A 1 88 ? 7.956 -0.754 -5.022 1.00 89.69 88 CYS A C 1
ATOM 729 O O . CYS A 1 88 ? 7.427 -1.118 -6.068 1.00 89.69 88 CYS A O 1
ATOM 731 N N . ARG A 1 89 ? 9.157 -1.224 -4.673 1.00 90.62 89 ARG A N 1
ATOM 732 C CA . ARG A 1 89 ? 9.968 -2.132 -5.492 1.00 90.62 89 ARG A CA 1
ATOM 733 C C . ARG A 1 89 ? 9.343 -3.521 -5.587 1.00 90.62 89 ARG A C 1
ATOM 735 O O . ARG A 1 89 ? 9.039 -4.118 -4.552 1.00 90.62 89 ARG A O 1
ATOM 742 N N . PRO A 1 90 ? 9.286 -4.126 -6.786 1.00 91.38 90 PRO A N 1
ATOM 743 C CA . PRO A 1 90 ? 8.708 -5.456 -6.945 1.00 91.38 90 PRO A CA 1
ATOM 744 C C . PRO A 1 90 ? 9.365 -6.528 -6.067 1.00 91.38 90 PRO A C 1
ATOM 746 O O . PRO A 1 90 ? 8.671 -7.328 -5.446 1.00 91.38 90 PRO A O 1
ATOM 749 N N . LYS A 1 91 ? 10.701 -6.533 -5.955 1.00 91.19 91 LYS A N 1
ATOM 750 C CA . LYS A 1 91 ? 11.437 -7.535 -5.162 1.00 91.19 91 LYS A CA 1
ATOM 751 C C . LYS A 1 91 ? 11.060 -7.524 -3.675 1.00 91.19 91 LYS A C 1
ATOM 753 O O . LYS A 1 91 ? 11.082 -8.577 -3.048 1.00 91.19 91 LYS A O 1
ATOM 758 N N . GLU A 1 92 ? 10.742 -6.350 -3.140 1.00 92.50 92 GLU A N 1
ATOM 759 C CA . GLU A 1 92 ? 10.460 -6.137 -1.719 1.00 92.50 92 GLU A CA 1
ATOM 760 C C . GLU A 1 92 ? 8.971 -6.365 -1.426 1.00 92.50 92 GLU A C 1
ATOM 762 O O . GLU A 1 92 ? 8.630 -7.144 -0.541 1.00 92.50 92 GLU A O 1
ATOM 767 N N . TYR A 1 93 ? 8.077 -5.774 -2.226 1.00 94.62 93 TYR A N 1
ATOM 768 C CA . TYR A 1 93 ? 6.650 -5.722 -1.892 1.00 94.62 93 TYR A CA 1
ATOM 769 C C . TYR A 1 93 ? 5.791 -6.807 -2.547 1.00 94.62 93 TYR A C 1
ATOM 771 O O . TYR A 1 93 ? 4.743 -7.151 -2.002 1.00 94.62 93 TYR A O 1
ATOM 779 N N . VAL A 1 94 ? 6.210 -7.408 -3.672 1.00 96.12 94 VAL A N 1
ATOM 780 C CA . VAL A 1 94 ? 5.436 -8.508 -4.283 1.00 96.12 94 VAL A CA 1
ATOM 781 C C . VAL A 1 94 ? 5.255 -9.682 -3.310 1.00 96.12 94 VAL A C 1
ATOM 783 O O . VAL A 1 94 ? 4.130 -10.168 -3.206 1.00 96.12 94 VAL A O 1
ATOM 786 N N . PRO A 1 95 ? 6.287 -10.158 -2.578 1.00 97.12 95 PRO A N 1
ATOM 787 C CA . PRO A 1 95 ? 6.109 -11.225 -1.592 1.00 97.12 95 PRO A CA 1
ATOM 788 C C . PRO A 1 95 ? 5.143 -10.856 -0.459 1.00 97.12 95 PRO A C 1
ATOM 790 O O . PRO A 1 95 ? 4.356 -11.705 -0.046 1.00 97.12 95 PRO A O 1
ATOM 793 N N . LEU A 1 96 ? 5.175 -9.604 0.006 1.00 96.69 96 LEU A N 1
ATOM 794 C CA . LEU A 1 96 ? 4.342 -9.118 1.109 1.00 96.69 96 LEU A CA 1
ATOM 795 C C . LEU A 1 96 ? 2.864 -9.065 0.707 1.00 96.69 96 LEU A C 1
ATOM 797 O O . LEU A 1 96 ? 2.024 -9.695 1.349 1.00 96.69 96 LEU A O 1
ATOM 801 N N . PHE A 1 97 ? 2.551 -8.418 -0.420 1.00 96.94 97 PHE A N 1
ATOM 802 C CA . PHE A 1 97 ? 1.181 -8.383 -0.936 1.00 96.94 97 PHE A CA 1
ATOM 803 C C . PHE A 1 97 ? 0.681 -9.768 -1.342 1.00 96.94 97 PHE A C 1
ATOM 805 O O . PHE A 1 97 ? -0.468 -10.104 -1.071 1.00 96.94 97 PHE A O 1
ATOM 812 N N . ARG A 1 98 ? 1.541 -10.614 -1.926 1.00 97.19 98 ARG A N 1
ATOM 813 C CA . ARG A 1 98 ? 1.193 -12.011 -2.218 1.00 97.19 98 ARG A CA 1
ATOM 814 C C . ARG A 1 98 ? 0.764 -12.733 -0.945 1.00 97.19 98 ARG A C 1
ATOM 816 O O . ARG A 1 98 ? -0.261 -13.407 -0.960 1.00 97.19 98 ARG A O 1
ATOM 823 N N . ASN A 1 99 ? 1.528 -12.589 0.136 1.00 97.25 99 ASN A N 1
ATOM 824 C CA . ASN A 1 99 ? 1.187 -13.194 1.416 1.00 97.25 99 ASN A CA 1
ATOM 825 C C . ASN A 1 99 ? -0.167 -12.680 1.929 1.00 97.25 99 ASN A C 1
ATOM 827 O O . ASN A 1 99 ? -1.020 -13.480 2.300 1.00 97.25 99 ASN A O 1
ATOM 831 N N . TRP A 1 100 ? -0.411 -11.370 1.871 1.00 97.25 100 TRP A N 1
ATOM 832 C CA . TRP A 1 100 ? -1.702 -10.790 2.247 1.00 97.25 100 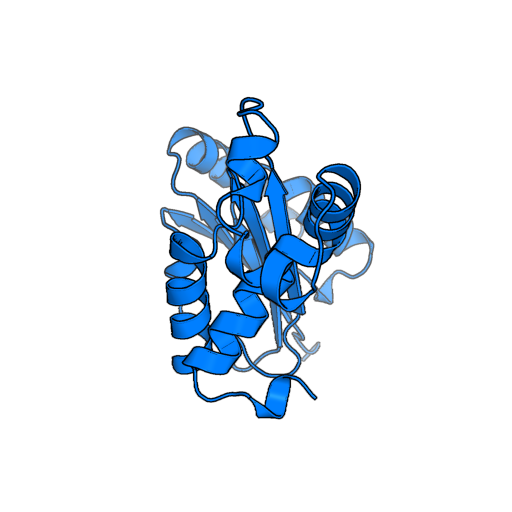TRP A CA 1
ATOM 833 C C . TRP A 1 100 ? -2.883 -11.321 1.431 1.00 97.25 100 TRP A C 1
ATOM 835 O O . TRP A 1 100 ? -3.934 -11.606 2.007 1.00 97.25 100 TRP A O 1
ATOM 845 N N . PHE A 1 101 ? -2.716 -11.507 0.120 1.00 96.12 101 PHE A N 1
ATOM 846 C CA . PHE A 1 101 ? -3.736 -12.132 -0.720 1.00 96.12 101 PHE A CA 1
ATOM 847 C C . PHE A 1 101 ? -3.967 -13.599 -0.338 1.00 96.12 101 PHE A C 1
ATOM 849 O O . PHE A 1 101 ? -5.102 -14.010 -0.116 1.00 96.12 101 PHE A O 1
ATOM 856 N N . GLN A 1 102 ? -2.898 -14.386 -0.184 1.00 95.56 102 GLN A N 1
ATOM 857 C CA . GLN A 1 102 ? -2.991 -15.809 0.172 1.00 95.56 102 GLN A CA 1
ATOM 858 C C . GLN A 1 102 ? -3.620 -16.038 1.552 1.00 95.56 102 GLN A C 1
ATOM 860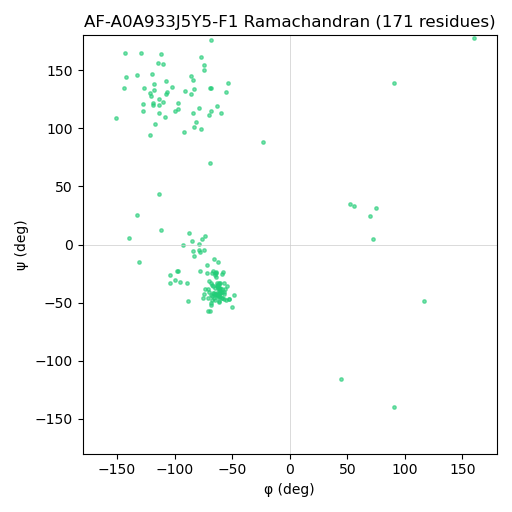 O O . GLN A 1 102 ? -4.324 -17.025 1.758 1.00 95.56 102 GLN A O 1
ATOM 865 N N . GLN A 1 103 ? -3.389 -15.123 2.494 1.00 95.50 103 GLN A N 1
ATOM 866 C CA . GLN A 1 103 ? -3.953 -15.179 3.842 1.00 95.50 103 GLN A CA 1
ATOM 867 C C . GLN A 1 103 ? -5.363 -14.570 3.940 1.00 95.50 103 GLN A C 1
ATOM 869 O O . GLN A 1 103 ? -5.923 -14.517 5.033 1.00 95.50 103 GLN A O 1
ATOM 874 N N . ASN A 1 104 ? -5.965 -14.123 2.828 1.00 94.19 104 ASN A N 1
ATOM 875 C CA . ASN A 1 104 ? -7.244 -13.399 2.821 1.00 94.19 104 ASN A CA 1
ATOM 876 C C . ASN A 1 104 ? -7.257 -12.197 3.783 1.00 94.19 104 ASN A C 1
ATOM 878 O O . ASN A 1 104 ? -8.285 -11.910 4.414 1.00 94.19 104 ASN A O 1
ATOM 882 N N . ILE A 1 105 ? -6.112 -11.521 3.921 1.00 96.06 105 ILE A N 1
ATOM 883 C CA . ILE A 1 105 ? -6.008 -10.253 4.643 1.00 96.06 105 ILE A CA 1
ATOM 884 C C . ILE A 1 105 ? -6.700 -9.183 3.802 1.00 96.06 105 ILE A C 1
ATOM 886 O O . ILE A 1 105 ? -7.696 -8.622 4.252 1.00 96.06 105 ILE A O 1
ATOM 890 N N . ILE A 1 106 ? -6.245 -9.003 2.559 1.00 95.00 106 ILE A N 1
ATOM 891 C CA . ILE A 1 106 ? -6.968 -8.239 1.539 1.00 95.00 106 ILE A CA 1
ATOM 892 C C . ILE A 1 106 ? -8.005 -9.152 0.891 1.00 95.00 106 ILE A C 1
ATOM 894 O O . ILE A 1 106 ? -7.689 -10.282 0.512 1.00 95.00 106 ILE A O 1
ATOM 898 N N . ARG A 1 107 ? -9.233 -8.656 0.738 1.00 92.56 107 ARG A N 1
ATOM 899 C CA . ARG A 1 107 ? -10.354 -9.376 0.125 1.00 92.56 107 ARG A CA 1
ATOM 900 C C . ARG A 1 107 ? -11.029 -8.546 -0.971 1.00 92.56 107 ARG A C 1
ATOM 902 O O . ARG A 1 107 ? -10.851 -7.327 -1.016 1.00 92.56 107 ARG A O 1
ATOM 909 N N . PRO A 1 108 ? -11.861 -9.172 -1.823 1.00 89.12 108 PRO A N 1
ATOM 910 C CA . PRO A 1 108 ? -12.710 -8.433 -2.748 1.00 89.12 108 PRO A CA 1
ATOM 911 C C . PRO A 1 108 ? -13.562 -7.379 -2.025 1.00 89.12 108 PRO A C 1
ATOM 913 O O . PRO A 1 108 ? -14.144 -7.657 -0.973 1.00 89.12 108 PRO A O 1
ATOM 916 N N . ASN A 1 109 ? -13.689 -6.196 -2.633 1.00 87.75 109 ASN A N 1
ATOM 917 C CA . ASN A 1 109 ? -14.357 -4.994 -2.101 1.00 87.75 109 ASN A CA 1
ATOM 918 C C . ASN A 1 109 ? -13.625 -4.244 -0.973 1.00 87.75 109 ASN A C 1
ATOM 920 O O . ASN A 1 109 ? -14.184 -3.275 -0.451 1.00 87.75 109 ASN A O 1
ATOM 924 N N . ASP A 1 110 ? -12.408 -4.650 -0.606 1.00 93.12 110 ASP A N 1
ATOM 925 C CA . ASP A 1 110 ? -11.523 -3.792 0.183 1.00 93.12 110 ASP A CA 1
ATOM 926 C C . ASP A 1 110 ? -10.944 -2.671 -0.697 1.00 93.12 110 ASP A C 1
ATOM 928 O O . ASP A 1 110 ? -10.823 -2.803 -1.918 1.00 93.12 110 ASP A O 1
ATOM 932 N N . PHE A 1 111 ? -10.572 -1.558 -0.070 1.00 92.50 111 PHE A N 1
ATOM 933 C CA . PHE A 1 111 ? -9.947 -0.422 -0.741 1.00 92.50 111 PHE A CA 1
ATOM 934 C C . PHE A 1 111 ? -8.463 -0.361 -0.403 1.00 92.50 111 PHE A C 1
ATOM 936 O O . PHE A 1 111 ? -8.088 -0.432 0.764 1.00 92.50 111 PHE A O 1
ATOM 943 N N . LEU A 1 112 ? -7.618 -0.213 -1.423 1.00 93.12 112 LEU A N 1
ATOM 944 C CA . LEU A 1 112 ? -6.176 -0.055 -1.265 1.00 93.12 112 LEU A CA 1
ATOM 945 C C . LEU A 1 112 ? -5.744 1.294 -1.831 1.00 93.12 112 LEU A C 1
ATOM 947 O O . LEU A 1 112 ? -5.918 1.576 -3.016 1.00 93.12 112 LEU A O 1
ATOM 951 N N . LEU A 1 113 ? -5.132 2.101 -0.979 1.00 91.56 113 LEU A N 1
ATOM 952 C CA . LEU A 1 113 ? -4.529 3.384 -1.299 1.00 91.56 113 LEU A CA 1
ATOM 953 C C . LEU A 1 113 ? -3.037 3.249 -0.998 1.00 91.56 113 LEU A C 1
ATOM 955 O O . LEU A 1 113 ? -2.639 3.227 0.161 1.00 91.56 113 LEU A O 1
ATOM 959 N N . ILE A 1 114 ? -2.217 3.097 -2.037 1.00 91.06 114 ILE A N 1
ATOM 960 C CA . ILE A 1 114 ? -0.771 2.899 -1.884 1.00 91.06 114 ILE A CA 1
ATOM 961 C C . ILE A 1 114 ? -0.048 4.104 -2.458 1.00 91.06 114 ILE A C 1
ATOM 963 O O . ILE A 1 114 ? -0.151 4.395 -3.654 1.00 91.06 114 ILE A O 1
ATOM 967 N N . THR A 1 115 ? 0.719 4.772 -1.611 1.00 87.50 115 THR A N 1
ATOM 968 C CA . THR A 1 115 ? 1.615 5.857 -1.995 1.00 87.50 115 THR A CA 1
ATOM 969 C C . THR A 1 115 ? 3.055 5.434 -1.749 1.00 87.50 115 THR A C 1
ATOM 971 O O . THR A 1 115 ? 3.339 4.499 -1.003 1.00 87.50 115 THR A O 1
ATOM 974 N N . SER A 1 116 ? 3.987 6.063 -2.460 1.00 86.25 116 SER A N 1
ATOM 975 C CA . SER A 1 116 ? 5.397 5.952 -2.109 1.00 86.25 116 SER A CA 1
ATOM 976 C C . SER A 1 116 ? 6.110 7.273 -2.329 1.00 86.25 116 SER A C 1
ATOM 978 O O . SER A 1 116 ? 5.804 8.004 -3.282 1.00 86.25 116 SER A O 1
ATOM 980 N N . TYR A 1 117 ? 7.062 7.586 -1.455 1.00 83.31 117 TYR A N 1
ATOM 981 C CA . TYR A 1 117 ? 7.836 8.819 -1.526 1.00 83.31 117 TYR A CA 1
ATOM 982 C C . TYR A 1 117 ? 9.337 8.535 -1.524 1.00 83.31 117 TYR A C 1
ATOM 984 O O . TYR A 1 117 ? 9.872 7.785 -0.719 1.00 83.31 117 TYR A O 1
ATOM 992 N N . LEU A 1 118 ? 10.068 9.201 -2.417 1.00 74.31 118 LEU A N 1
ATOM 993 C CA . LEU A 1 118 ? 11.472 8.891 -2.713 1.00 74.31 118 LEU A CA 1
ATOM 994 C C . LEU A 1 118 ? 12.486 9.307 -1.630 1.00 74.31 118 LEU A C 1
ATOM 996 O O . LEU A 1 118 ? 13.689 9.232 -1.885 1.00 74.31 118 LEU A O 1
ATOM 1000 N N . GLY A 1 119 ? 12.039 9.765 -0.458 1.00 75.00 119 GLY A N 1
ATOM 1001 C CA . GLY A 1 119 ? 12.903 10.290 0.602 1.00 75.00 119 GLY A CA 1
ATOM 1002 C C . GLY A 1 119 ? 13.980 11.239 0.052 1.00 75.00 119 GLY A C 1
ATOM 1003 O O . GLY A 1 119 ? 13.682 12.289 -0.523 1.00 75.00 119 GLY A O 1
ATOM 1004 N N . ARG A 1 120 ? 15.257 10.847 0.175 1.00 69.31 120 ARG A N 1
ATOM 1005 C CA . ARG A 1 120 ? 16.400 11.567 -0.415 1.00 69.31 120 ARG A CA 1
ATOM 1006 C C . ARG A 1 120 ? 16.592 11.186 -1.885 1.00 69.31 120 ARG A C 1
ATOM 1008 O O . ARG A 1 120 ? 17.188 10.156 -2.171 1.00 69.31 120 ARG A O 1
ATOM 1015 N N . ASN A 1 121 ? 16.130 12.063 -2.781 1.00 67.94 121 ASN A N 1
ATOM 1016 C CA . ASN A 1 121 ? 16.195 12.006 -4.253 1.00 67.94 121 ASN A CA 1
ATOM 1017 C C . ASN A 1 121 ? 17.335 11.119 -4.828 1.00 67.94 121 ASN A C 1
ATOM 1019 O O . ASN A 1 121 ? 18.421 11.622 -5.124 1.00 67.94 121 ASN A O 1
ATOM 1023 N N . PRO A 1 122 ? 17.103 9.807 -5.023 1.00 74.25 122 PRO A N 1
ATOM 1024 C CA . PRO A 1 122 ? 18.160 8.844 -5.347 1.00 74.25 122 PRO A CA 1
ATOM 1025 C C . PRO A 1 122 ? 18.594 8.884 -6.822 1.00 74.25 122 PRO A C 1
ATOM 1027 O O . PRO A 1 122 ? 19.527 8.180 -7.209 1.00 74.25 122 PRO A O 1
ATOM 1030 N N . GLY A 1 123 ? 17.922 9.699 -7.642 1.00 86.44 123 GLY A N 1
ATOM 1031 C CA . GLY A 1 123 ? 18.044 9.710 -9.096 1.00 86.44 123 GLY A CA 1
ATOM 1032 C C . GLY A 1 123 ? 17.034 8.771 -9.759 1.00 86.44 123 GLY A C 1
ATOM 1033 O O . GLY A 1 123 ? 16.782 7.662 -9.295 1.00 86.44 123 GLY A O 1
ATOM 1034 N N . TRP A 1 124 ? 16.439 9.226 -10.862 1.00 89.38 124 TRP A N 1
ATOM 1035 C CA . TRP A 1 124 ? 15.364 8.506 -11.557 1.00 89.38 124 TRP A CA 1
ATOM 1036 C C . TRP A 1 124 ? 15.802 7.163 -12.145 1.00 89.38 124 TRP A C 1
ATOM 1038 O O . TRP A 1 124 ? 14.985 6.259 -12.231 1.00 89.38 124 TRP A O 1
ATOM 1048 N N . GLU A 1 125 ? 17.069 6.994 -12.508 1.00 90.25 125 GLU A N 1
ATOM 1049 C CA . GLU A 1 125 ? 17.580 5.714 -13.017 1.00 90.25 125 GLU A CA 1
ATOM 1050 C C . GLU A 1 125 ? 17.433 4.608 -11.965 1.00 90.25 125 GLU A C 1
ATOM 1052 O O . GLU A 1 125 ? 16.800 3.593 -12.240 1.00 90.25 125 GLU A O 1
ATOM 1057 N N . LYS A 1 126 ? 17.863 4.863 -10.722 1.00 88.06 126 LYS A N 1
ATOM 1058 C CA . LYS A 1 126 ? 17.707 3.925 -9.593 1.00 88.06 126 LYS A CA 1
ATOM 1059 C C . LYS A 1 126 ? 16.248 3.677 -9.206 1.00 88.06 126 LYS A C 1
ATOM 1061 O O . LYS A 1 126 ? 15.927 2.651 -8.616 1.00 88.06 126 LYS A O 1
ATOM 1066 N N . VAL A 1 127 ? 15.365 4.638 -9.486 1.00 89.56 127 VAL A N 1
ATOM 1067 C CA . VAL A 1 127 ? 13.918 4.502 -9.248 1.00 89.56 127 VAL A CA 1
ATOM 1068 C C . VAL A 1 127 ? 13.277 3.576 -10.275 1.00 89.56 127 VAL A C 1
ATOM 1070 O O . VAL A 1 127 ? 12.383 2.810 -9.927 1.00 89.56 127 VAL A O 1
ATOM 1073 N N . LEU A 1 128 ? 13.720 3.662 -11.531 1.00 92.50 128 LEU A N 1
ATOM 1074 C CA . LEU A 1 128 ? 13.122 2.957 -12.660 1.00 92.50 128 LEU A CA 1
ATOM 1075 C C . LEU A 1 128 ? 13.717 1.561 -12.879 1.00 92.50 128 LEU A C 1
ATOM 1077 O O . LEU A 1 128 ? 12.974 0.665 -13.262 1.00 92.50 128 LEU A O 1
ATOM 1081 N N . GLU A 1 129 ? 15.007 1.362 -12.601 1.00 92.88 129 GLU A N 1
ATOM 1082 C CA . GLU A 1 129 ? 15.716 0.083 -12.770 1.00 92.88 129 GLU A CA 1
ATOM 1083 C C . GLU A 1 129 ? 14.968 -1.128 -12.166 1.00 92.88 129 GLU A C 1
ATOM 1085 O O . GLU A 1 129 ? 14.824 -2.136 -12.862 1.00 92.88 129 GLU A O 1
ATOM 1090 N N . PRO A 1 130 ? 14.385 -1.062 -10.947 1.00 92.44 130 PRO A N 1
ATOM 1091 C CA . PRO A 1 130 ? 13.644 -2.192 -10.380 1.00 92.44 130 PRO A CA 1
ATOM 1092 C C . PRO A 1 130 ? 12.404 -2.627 -11.176 1.00 92.44 130 PRO A C 1
ATOM 1094 O O . PRO A 1 130 ? 11.888 -3.707 -10.907 1.00 92.44 130 PRO A O 1
ATOM 1097 N N . PHE A 1 131 ? 11.925 -1.801 -12.114 1.00 92.75 131 PHE A N 1
ATOM 1098 C CA . PHE A 1 131 ? 10.717 -2.021 -12.918 1.00 92.75 131 PHE A CA 1
ATOM 1099 C C . PHE A 1 131 ? 11.025 -2.277 -14.406 1.00 92.75 131 PHE A C 1
ATOM 1101 O O . PHE A 1 131 ? 10.148 -2.203 -15.272 1.00 92.75 131 PHE A O 1
ATOM 1108 N N . ASP A 1 132 ? 12.290 -2.534 -14.754 1.00 92.44 132 ASP A N 1
ATOM 1109 C CA . ASP A 1 132 ? 12.700 -2.692 -16.152 1.00 92.44 132 ASP A CA 1
ATOM 1110 C C . ASP A 1 132 ? 12.079 -3.917 -16.841 1.00 92.44 132 ASP A C 1
ATOM 1112 O O . ASP A 1 132 ? 11.957 -3.943 -18.070 1.00 92.44 132 ASP A O 1
ATOM 1116 N N . ALA A 1 133 ? 11.677 -4.949 -16.097 1.00 90.88 133 ALA A N 1
ATOM 1117 C CA . ALA A 1 133 ? 10.954 -6.081 -16.674 1.00 90.88 133 ALA A CA 1
ATOM 1118 C C . ALA A 1 133 ? 9.556 -5.653 -17.154 1.00 90.88 133 ALA A C 1
ATOM 1120 O O . ALA A 1 133 ? 9.160 -5.952 -18.278 1.00 90.88 133 ALA A O 1
ATOM 1121 N N . GLU A 1 134 ? 8.854 -4.878 -16.341 1.00 91.31 134 GLU A N 1
ATOM 1122 C CA . GLU A 1 134 ? 7.511 -4.361 -16.567 1.00 91.31 134 GLU A CA 1
ATOM 1123 C C . GLU A 1 134 ? 7.515 -3.343 -17.703 1.00 91.31 134 GLU A C 1
ATOM 1125 O O . GLU A 1 134 ? 6.692 -3.415 -18.616 1.00 91.31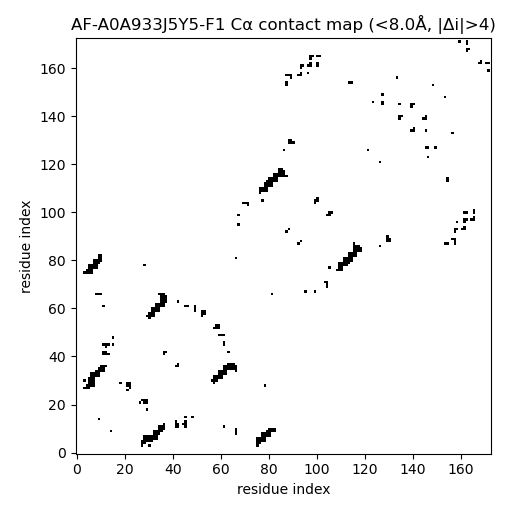 134 GLU A O 1
ATOM 1130 N N . PHE A 1 135 ? 8.505 -2.449 -17.727 1.00 94.25 135 PHE A N 1
ATOM 1131 C CA . PHE A 1 135 ? 8.678 -1.522 -18.841 1.00 94.25 135 PHE A CA 1
ATOM 1132 C C . PHE A 1 135 ? 8.950 -2.241 -20.166 1.00 94.25 135 PHE A C 1
ATOM 1134 O O . PHE A 1 135 ? 8.418 -1.824 -21.195 1.00 94.25 135 PHE A O 1
ATOM 1141 N N . ARG A 1 136 ? 9.719 -3.341 -20.159 1.00 93.06 136 ARG A N 1
ATOM 1142 C CA . ARG A 1 136 ? 9.940 -4.163 -21.361 1.00 93.06 136 ARG A CA 1
ATOM 1143 C C . ARG A 1 136 ? 8.660 -4.839 -21.842 1.00 93.06 136 ARG A C 1
ATOM 1145 O O . ARG A 1 136 ? 8.402 -4.823 -23.044 1.00 93.06 136 ARG A O 1
ATOM 1152 N N . LEU A 1 137 ? 7.845 -5.376 -20.933 1.00 90.44 137 LEU A N 1
ATOM 1153 C CA . LEU A 1 137 ? 6.547 -5.973 -21.273 1.00 90.44 137 LEU A CA 1
ATOM 1154 C C . LEU A 1 137 ? 5.606 -4.952 -21.926 1.00 90.44 137 LEU A C 1
ATOM 1156 O O . LEU A 1 137 ? 4.960 -5.255 -22.926 1.00 90.44 137 LEU A O 1
ATOM 1160 N N . LEU A 1 138 ? 5.604 -3.718 -21.418 1.00 91.19 138 LEU A N 1
ATOM 1161 C CA . LEU A 1 138 ? 4.843 -2.597 -21.976 1.00 91.19 138 LEU A CA 1
ATOM 1162 C C . LEU A 1 138 ? 5.499 -1.945 -23.205 1.00 91.19 138 LEU A C 1
ATOM 1164 O O . LEU A 1 138 ? 4.959 -0.981 -23.745 1.00 91.19 138 LEU A O 1
ATOM 1168 N N . ARG A 1 139 ? 6.657 -2.452 -23.652 1.00 95.25 139 ARG A N 1
ATOM 1169 C CA . ARG A 1 139 ? 7.445 -1.920 -24.778 1.00 95.25 139 ARG A CA 1
ATOM 1170 C C . ARG A 1 139 ? 7.819 -0.438 -24.620 1.00 95.25 139 ARG A C 1
ATOM 1172 O O . ARG A 1 139 ? 7.937 0.281 -25.609 1.00 95.25 139 ARG A O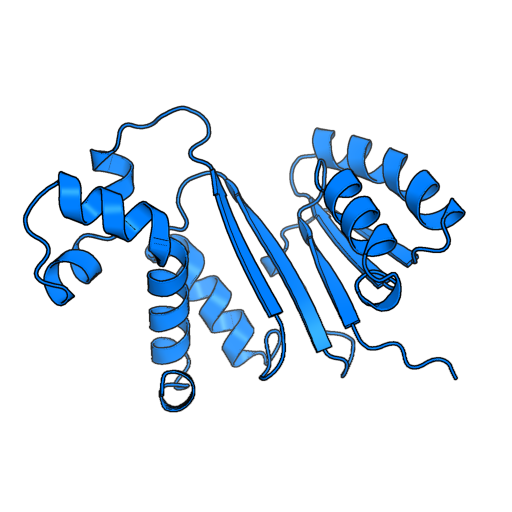 1
ATOM 1179 N N . LEU A 1 140 ? 8.038 0.017 -23.386 1.00 95.12 140 LEU A N 1
ATOM 1180 C CA . LEU A 1 140 ? 8.468 1.383 -23.082 1.00 95.12 140 LEU A CA 1
ATOM 1181 C C . LEU A 1 140 ? 9.987 1.491 -23.210 1.00 95.12 140 LEU A C 1
ATOM 1183 O O . LEU A 1 140 ? 10.737 0.903 -22.426 1.00 95.12 140 LEU A O 1
ATOM 1187 N N . THR A 1 141 ? 10.447 2.261 -24.191 1.00 92.00 141 THR A N 1
ATOM 1188 C CA . THR A 1 141 ? 11.876 2.374 -24.514 1.00 92.00 141 THR A CA 1
ATOM 1189 C C . THR A 1 141 ? 12.481 3.684 -24.027 1.00 92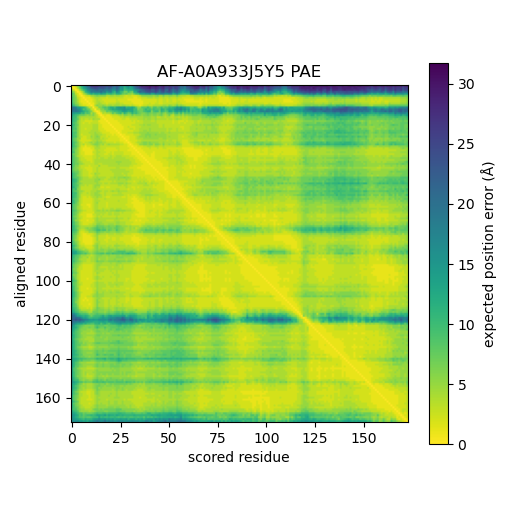.00 141 THR A C 1
ATOM 1191 O O . THR A 1 141 ? 13.639 3.694 -23.610 1.00 92.00 141 THR A O 1
ATOM 1194 N N . SER A 1 142 ? 11.718 4.782 -24.011 1.00 96.25 142 SER A N 1
ATOM 1195 C CA . SER A 1 142 ? 12.249 6.081 -23.600 1.00 96.25 142 SER A CA 1
ATOM 1196 C C . SER A 1 142 ? 12.195 6.291 -22.084 1.00 96.25 142 SER A C 1
ATOM 1198 O O . SER A 1 142 ? 11.251 5.905 -21.389 1.00 96.25 142 SER A O 1
ATOM 1200 N N . PHE A 1 143 ? 13.202 6.988 -21.558 1.00 94.94 143 PHE A N 1
ATOM 1201 C CA . PHE A 1 143 ? 13.262 7.366 -20.146 1.00 94.94 143 PHE A CA 1
ATOM 1202 C C . PHE A 1 143 ? 12.059 8.219 -19.707 1.00 94.94 143 PHE A C 1
ATOM 1204 O O . PHE A 1 143 ? 11.522 8.050 -18.610 1.00 94.94 143 PHE A O 1
ATOM 1211 N N . VAL A 1 144 ? 11.604 9.124 -20.580 1.00 95.81 144 VAL A N 1
ATOM 1212 C CA . VAL A 1 144 ? 10.464 10.013 -20.318 1.00 95.81 144 VAL A CA 1
ATOM 1213 C C . VAL A 1 144 ? 9.167 9.214 -20.164 1.00 95.81 144 VAL A C 1
ATOM 1215 O O . VAL A 1 144 ? 8.399 9.472 -19.234 1.00 95.81 144 VAL A O 1
ATOM 1218 N N . GLU A 1 145 ? 8.934 8.217 -21.020 1.00 95.50 145 GLU A N 1
ATOM 1219 C CA . GLU A 1 145 ? 7.757 7.346 -20.934 1.00 95.50 145 GLU A CA 1
ATOM 1220 C C . GLU A 1 145 ? 7.788 6.465 -19.690 1.00 95.50 145 GLU A C 1
ATOM 1222 O O . GLU A 1 145 ? 6.807 6.451 -18.945 1.00 95.50 145 GLU A O 1
ATOM 1227 N N . LYS A 1 146 ? 8.922 5.805 -19.412 1.00 95.19 146 LYS A N 1
ATOM 1228 C CA . LYS A 1 146 ? 9.103 4.999 -18.193 1.00 95.19 146 LYS A CA 1
ATOM 1229 C C . LYS A 1 146 ? 8.774 5.814 -16.943 1.00 95.19 146 LYS A C 1
ATOM 1231 O O . LYS A 1 146 ? 7.977 5.389 -16.110 1.00 95.19 146 LYS A O 1
ATOM 1236 N N . ARG A 1 147 ? 9.298 7.041 -16.852 1.00 93.94 147 ARG A N 1
ATOM 1237 C CA . ARG A 1 147 ? 9.016 7.965 -15.743 1.00 93.94 147 ARG A CA 1
ATOM 1238 C C . ARG A 1 147 ? 7.537 8.345 -15.648 1.00 93.94 147 ARG A C 1
ATOM 1240 O O . ARG A 1 147 ? 6.993 8.406 -14.544 1.00 93.94 147 ARG A O 1
ATOM 1247 N N . LYS A 1 148 ? 6.882 8.632 -16.777 1.00 93.31 148 LYS A N 1
ATOM 1248 C CA . LYS A 1 148 ? 5.452 8.984 -16.818 1.00 93.31 148 LYS A CA 1
ATOM 1249 C C . LYS A 1 148 ? 4.581 7.827 -16.334 1.00 93.31 148 LYS A C 1
ATOM 1251 O O . LYS A 1 148 ? 3.646 8.058 -15.571 1.00 93.31 148 LYS A O 1
ATOM 1256 N N . VAL A 1 149 ? 4.894 6.610 -16.765 1.00 92.94 149 VAL A N 1
ATOM 1257 C CA . VAL A 1 149 ? 4.158 5.403 -16.385 1.00 92.94 149 VAL A CA 1
ATOM 1258 C C . VAL A 1 149 ? 4.416 5.047 -14.924 1.00 92.94 149 VAL A C 1
ATOM 1260 O O . VAL A 1 149 ? 3.455 4.864 -14.183 1.00 92.94 149 VAL A O 1
ATOM 1263 N N . TYR A 1 150 ? 5.674 5.072 -14.471 1.00 91.62 150 TYR A N 1
ATOM 1264 C CA . TYR A 1 150 ? 6.030 4.868 -13.063 1.00 91.62 150 TYR A CA 1
ATOM 1265 C C . TYR A 1 150 ? 5.193 5.755 -12.136 1.00 91.62 150 TYR A C 1
ATOM 1267 O O . TYR A 1 150 ? 4.503 5.265 -11.246 1.00 91.62 150 TYR A O 1
ATOM 1275 N N . LYS A 1 151 ? 5.173 7.070 -12.390 1.00 88.38 151 LYS A N 1
ATOM 1276 C CA . LYS A 1 151 ? 4.438 8.031 -11.553 1.00 88.38 151 LYS A CA 1
ATOM 1277 C C . LYS A 1 151 ? 2.941 7.739 -11.436 1.00 88.38 151 LYS A C 1
ATOM 1279 O O . LYS A 1 151 ? 2.324 8.205 -10.490 1.00 88.38 151 LYS A O 1
ATOM 1284 N N . ARG A 1 152 ? 2.361 7.024 -12.402 1.00 86.69 152 ARG A N 1
ATOM 1285 C CA . ARG A 1 152 ? 0.926 6.724 -12.453 1.00 86.69 152 ARG A CA 1
ATOM 1286 C C . ARG A 1 152 ? 0.577 5.330 -11.943 1.00 86.69 152 ARG A C 1
ATOM 1288 O O . ARG A 1 152 ? -0.527 5.149 -11.457 1.00 86.69 152 ARG A O 1
ATOM 1295 N N . ALA A 1 153 ? 1.474 4.360 -12.106 1.00 87.31 153 ALA A N 1
ATOM 1296 C CA . ALA A 1 153 ? 1.107 2.947 -12.029 1.00 87.31 153 ALA A CA 1
ATOM 1297 C C . ALA A 1 153 ? 2.121 2.063 -11.289 1.00 87.31 153 ALA A C 1
ATOM 1299 O O . ALA A 1 153 ? 1.945 0.849 -11.265 1.00 87.31 153 ALA A O 1
ATOM 1300 N N . HIS A 1 154 ? 3.173 2.618 -10.680 1.00 88.38 154 HIS A N 1
ATOM 1301 C CA . HIS A 1 154 ? 4.193 1.788 -10.029 1.00 88.38 154 HIS A CA 1
ATOM 1302 C C . HIS A 1 154 ? 3.649 0.820 -8.954 1.00 88.38 154 HIS A C 1
ATOM 1304 O O . HIS A 1 154 ? 4.106 -0.323 -8.964 1.00 88.38 154 HIS A O 1
ATOM 1310 N N . PRO A 1 155 ? 2.648 1.154 -8.104 1.00 91.50 155 PRO A N 1
ATOM 1311 C CA . PRO A 1 155 ? 2.101 0.175 -7.164 1.00 91.50 155 PRO A CA 1
ATOM 1312 C C . PRO A 1 155 ? 1.302 -0.913 -7.887 1.00 91.50 155 PRO A C 1
ATOM 1314 O O . PRO A 1 155 ? 1.322 -2.069 -7.479 1.00 91.50 155 PRO A O 1
ATOM 1317 N N . LEU A 1 156 ? 0.652 -0.580 -9.011 1.00 90.69 156 LEU A N 1
ATOM 1318 C CA . LEU A 1 156 ? -0.114 -1.544 -9.803 1.00 90.69 156 LEU A CA 1
ATOM 1319 C C . LEU A 1 156 ? 0.779 -2.645 -10.379 1.00 90.69 156 LEU A C 1
ATOM 1321 O O . LEU A 1 156 ? 0.352 -3.792 -10.438 1.00 90.69 156 LEU A O 1
ATOM 1325 N N . PHE A 1 157 ? 2.026 -2.339 -10.748 1.00 91.88 157 PHE A N 1
ATOM 1326 C CA . PHE A 1 157 ? 2.982 -3.362 -11.185 1.00 91.88 157 PHE A CA 1
ATOM 1327 C C . PHE A 1 157 ? 3.259 -4.407 -10.105 1.00 91.88 157 PHE A C 1
ATOM 1329 O O . PHE A 1 157 ? 3.297 -5.605 -10.395 1.00 91.88 157 PHE A O 1
ATOM 1336 N N . VAL A 1 158 ? 3.399 -3.955 -8.859 1.00 93.69 158 VAL A N 1
ATOM 1337 C CA . VAL A 1 158 ? 3.604 -4.825 -7.700 1.00 93.69 158 VAL A CA 1
ATOM 1338 C C . VAL A 1 158 ? 2.348 -5.637 -7.409 1.00 93.69 158 VAL A C 1
ATOM 1340 O O . VAL A 1 158 ? 2.431 -6.861 -7.310 1.00 93.69 158 VAL A O 1
ATOM 1343 N N . LEU A 1 159 ? 1.186 -4.985 -7.319 1.00 93.06 159 LEU A N 1
ATOM 1344 C CA . LEU A 1 159 ? -0.080 -5.653 -7.010 1.00 93.06 159 LEU A CA 1
ATOM 1345 C C . LEU A 1 159 ? -0.452 -6.691 -8.071 1.00 93.06 159 LEU A C 1
ATOM 1347 O O . LEU A 1 159 ? -0.793 -7.818 -7.725 1.00 93.06 159 LEU A O 1
ATOM 1351 N N . HIS A 1 160 ? -0.311 -6.355 -9.354 1.00 92.44 160 HIS A N 1
ATOM 1352 C CA . HIS A 1 160 ? -0.591 -7.275 -10.453 1.00 92.44 160 HIS A CA 1
ATOM 1353 C C . HIS A 1 160 ? 0.280 -8.534 -10.361 1.00 92.44 160 HIS A C 1
ATOM 1355 O O . HIS A 1 160 ? -0.212 -9.653 -10.472 1.00 92.44 160 HIS A O 1
ATOM 1361 N N . GLN A 1 161 ? 1.585 -8.385 -10.118 1.00 93.12 161 GLN A N 1
ATOM 1362 C CA . GLN A 1 161 ? 2.466 -9.542 -9.935 1.00 93.12 161 GLN A CA 1
ATOM 1363 C C . GLN A 1 161 ? 2.167 -10.334 -8.667 1.00 93.12 161 GLN A C 1
ATOM 1365 O O . GLN A 1 161 ? 2.324 -11.556 -8.668 1.00 93.12 161 GLN A O 1
ATOM 1370 N N . ALA A 1 162 ? 1.776 -9.660 -7.589 1.00 94.94 162 ALA A N 1
ATOM 1371 C CA . ALA A 1 162 ? 1.383 -10.314 -6.353 1.00 94.94 162 ALA A CA 1
ATOM 1372 C C . ALA A 1 162 ? 0.121 -11.169 -6.552 1.00 94.94 162 ALA A C 1
ATOM 1374 O O . ALA A 1 162 ? 0.129 -12.321 -6.124 1.00 94.94 162 ALA A O 1
ATOM 1375 N N . LEU A 1 163 ? -0.888 -10.665 -7.276 1.00 93.81 163 LEU A N 1
ATOM 1376 C CA . LEU A 1 163 ? -2.096 -11.411 -7.653 1.00 93.81 163 LEU A CA 1
ATOM 1377 C C . LEU A 1 163 ? -1.768 -12.627 -8.526 1.00 93.81 163 LEU A C 1
ATOM 1379 O O . LEU A 1 163 ? -2.148 -13.744 -8.177 1.00 93.81 163 LEU A O 1
ATOM 1383 N N . LEU A 1 164 ? -0.973 -12.444 -9.591 1.00 93.00 164 LEU A N 1
ATOM 1384 C CA . LEU A 1 164 ? -0.516 -13.558 -10.435 1.00 93.00 164 LEU A CA 1
ATOM 1385 C C . LEU A 1 164 ? 0.194 -14.641 -9.606 1.00 93.00 164 LEU A C 1
ATOM 1387 O O . LEU A 1 164 ? -0.095 -15.825 -9.720 1.00 93.00 164 LEU A O 1
ATOM 1391 N N . LYS A 1 165 ? 1.122 -14.250 -8.724 1.00 94.12 165 LYS A N 1
ATOM 1392 C CA . LYS A 1 165 ? 1.867 -15.204 -7.882 1.00 94.12 165 LYS A CA 1
ATOM 1393 C C . LYS A 1 165 ? 1.021 -15.825 -6.767 1.00 94.12 165 LYS A C 1
ATOM 1395 O O . LYS A 1 165 ? 1.439 -16.831 -6.184 1.00 94.12 165 LYS A O 1
ATOM 1400 N N . ALA A 1 166 ? -0.113 -15.221 -6.428 1.00 94.00 166 ALA A N 1
ATOM 1401 C CA . ALA A 1 166 ? -1.086 -15.779 -5.500 1.00 94.00 166 ALA A CA 1
ATOM 1402 C C . ALA A 1 166 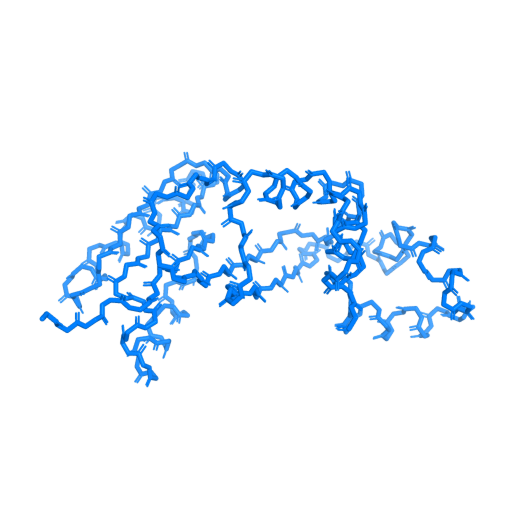? -2.040 -16.782 -6.177 1.00 94.00 166 ALA A C 1
ATOM 1404 O O . ALA A 1 166 ? -2.729 -17.493 -5.453 1.00 94.00 166 ALA A O 1
ATOM 1405 N N . GLY A 1 167 ? -2.041 -16.887 -7.515 1.00 93.25 167 GLY A N 1
ATOM 1406 C CA . GLY A 1 167 ? -3.003 -17.704 -8.267 1.00 93.25 167 GLY A CA 1
ATOM 1407 C C . GLY A 1 167 ? -4.395 -17.068 -8.327 1.00 93.25 167 GLY A C 1
ATOM 1408 O O . GLY A 1 167 ? -5.398 -17.773 -8.272 1.00 93.25 167 GLY A O 1
ATOM 1409 N N . LEU A 1 168 ? -4.448 -15.731 -8.329 1.00 90.44 168 LEU A N 1
ATOM 1410 C CA . LEU A 1 168 ? -5.672 -14.926 -8.378 1.00 90.44 168 LEU A CA 1
ATOM 1411 C C . LEU A 1 168 ? -5.758 -14.157 -9.703 1.00 90.44 168 LEU A C 1
ATOM 1413 O O . LEU A 1 168 ? -6.048 -12.963 -9.733 1.00 90.44 168 LEU A O 1
ATOM 1417 N N . GLU A 1 169 ? -5.450 -14.820 -10.817 1.00 87.94 169 GLU A N 1
ATOM 1418 C CA . GLU A 1 169 ? -5.426 -14.194 -12.142 1.00 87.94 169 GLU A CA 1
ATOM 1419 C C . GLU A 1 169 ? -6.806 -13.701 -12.596 1.00 87.94 169 GLU A C 1
ATOM 1421 O O . GLU A 1 169 ? -6.898 -12.778 -13.404 1.00 87.94 169 GLU A O 1
ATOM 1426 N N . ASP A 1 170 ? -7.880 -14.286 -12.066 1.00 85.31 170 ASP A N 1
ATOM 1427 C CA . ASP A 1 170 ? -9.252 -13.880 -12.372 1.00 85.31 170 ASP A CA 1
ATOM 1428 C C . ASP A 1 170 ? -9.603 -12.481 -11.841 1.00 85.31 170 ASP A C 1
ATOM 1430 O O . ASP A 1 170 ? -10.440 -11.811 -12.442 1.00 85.31 170 ASP A O 1
ATOM 1434 N N . GLU A 1 171 ? -8.918 -12.002 -10.797 1.00 80.31 171 GLU A N 1
ATOM 1435 C CA . GLU A 1 171 ? -9.094 -10.652 -10.230 1.00 80.31 171 GLU A CA 1
ATOM 1436 C C . GLU A 1 171 ? -8.480 -9.547 -11.116 1.00 80.31 171 GLU A C 1
ATOM 1438 O O . GLU A 1 171 ? -8.594 -8.360 -10.815 1.00 80.31 171 GLU A O 1
ATOM 1443 N N . LEU A 1 172 ? -7.793 -9.918 -12.204 1.00 74.94 172 LEU A N 1
ATOM 1444 C CA . LEU A 1 172 ? -7.147 -8.986 -13.138 1.00 74.94 172 LEU A CA 1
ATOM 1445 C C . LEU A 1 172 ? -8.031 -8.601 -14.336 1.00 74.94 172 LEU A C 1
ATOM 1447 O O . LEU A 1 172 ? -7.562 -7.874 -15.216 1.00 74.94 172 LEU A O 1
ATOM 1451 N N . LYS A 1 173 ? -9.254 -9.136 -14.410 1.00 68.75 173 LYS A N 1
ATOM 1452 C CA . LYS A 1 173 ? -10.175 -8.978 -15.546 1.00 68.75 173 LYS A CA 1
ATOM 1453 C C . LYS A 1 173 ? -11.023 -7.712 -15.470 1.00 68.75 173 LYS A C 1
ATOM 1455 O O . LYS A 1 173 ? -11.434 -7.325 -14.357 1.00 68.75 173 LYS A O 1
#